Protein AF-A0A0A1U9M6-F1 (afdb_monomer)

Secondary structure (DSSP, 8-state):
-HHHHHHHHHHHSS----S--TTTHHHHHHHHHHHHHH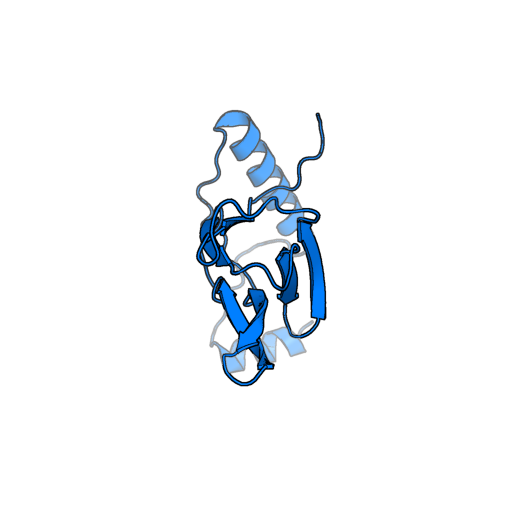HHS--S---B-SS-EEEEEE-TTS-EEEEEEE-TT-BSSEEEEEEEPPBTTBEEEEEEETTEEEEEEEE-----SSTT--EEEEEEE-SS-----

Organism: NCBI:txid370355

Solvent-accessible surface area (backbone atoms only — not comparable to full-atom values): 8349 Å² total; per-residue (Å²): 109,73,68,61,52,54,54,47,34,69,76,73,37,91,72,78,77,66,101,60,58,83,89,47,50,66,59,56,49,51,53,50,49,53,51,37,33,73,76,68,76,48,65,99,66,86,43,53,38,90,54,41,34,29,34,50,48,65,49,99,83,73,44,83,41,79,42,80,77,39,61,57,60,42,59,51,67,38,77,50,72,47,82,43,70,56,60,90,42,29,38,71,47,39,34,28,43,89,91,38,78,75,47,74,48,76,48,69,80,52,80,71,89,55,99,80,66,76,41,76,48,76,52,75,49,63,92,64,82,92,76,89,132

InterPro domains:
  IPR029047 Heat shock protein 70kD, peptide-binding domain superfamily [SSF100920] (61-125)

Mean predicted aligned error: 10.08 Å

pLDDT: mean 78.36, std 12.73, range [31.47, 92.31]

Foldseek 3Di:
DVVVVVVCCVVPNDDPPDPDDPVCNVVVVVVVQVVCCVPPVDDPDFDWAQWWKWKWDADPVRDIDIHTPGHGGHTPFDKDKDKFDDDPFKTWIFMDTPNHTPDIDMDGRHPDPDPDDIDIDMDTDHPDDDDDD

Structure (mmCIF, N/CA/C/O backbone):
data_AF-A0A0A1U9M6-F1
#
_entry.id   AF-A0A0A1U9M6-F1
#
loop_
_atom_site.group_PDB
_atom_site.id
_atom_site.type_symbol
_atom_site.label_atom_id
_atom_site.label_alt_id
_atom_site.label_comp_id
_atom_site.label_asym_id
_atom_site.label_entity_id
_atom_site.label_seq_id
_atom_site.pdbx_PDB_ins_code
_atom_site.Cartn_x
_atom_site.Cartn_y
_atom_site.Cartn_z
_atom_site.occupancy
_atom_site.B_iso_or_equiv
_atom_site.auth_seq_id
_atom_site.auth_comp_id
_atom_site.auth_asym_id
_atom_site.auth_atom_id
_atom_site.pdbx_PDB_model_num
ATOM 1 N N . MET A 1 1 ? -13.168 -6.462 25.165 1.00 67.75 1 MET A N 1
ATOM 2 C CA . MET A 1 1 ? -12.423 -7.488 25.933 1.00 67.75 1 MET A CA 1
ATOM 3 C C . MET A 1 1 ? -11.648 -6.795 27.049 1.00 67.75 1 MET A C 1
ATOM 5 O O . MET A 1 1 ? -10.780 -6.000 26.709 1.00 67.75 1 MET A O 1
ATOM 9 N N . PRO A 1 2 ? -11.924 -7.073 28.337 1.00 76.69 2 PRO A N 1
ATOM 10 C CA . PRO A 1 2 ? -11.307 -6.354 29.461 1.00 76.69 2 PRO A CA 1
ATOM 11 C C . PRO A 1 2 ? -9.773 -6.392 29.457 1.00 76.69 2 PRO A C 1
ATOM 13 O O . PRO A 1 2 ? -9.128 -5.376 29.662 1.00 76.69 2 PRO A O 1
ATOM 16 N N . TYR A 1 3 ? -9.183 -7.541 29.114 1.00 86.31 3 TYR A N 1
ATOM 17 C CA . TYR A 1 3 ? -7.726 -7.697 29.079 1.00 86.31 3 TYR A CA 1
ATOM 18 C C . TYR A 1 3 ? -7.040 -6.839 28.003 1.00 86.31 3 TYR A C 1
ATOM 20 O O . TYR A 1 3 ? -5.971 -6.288 28.239 1.00 86.31 3 TYR A O 1
ATOM 28 N N . VAL A 1 4 ? -7.674 -6.675 26.835 1.00 84.06 4 VAL A N 1
ATOM 29 C CA . VAL A 1 4 ? -7.162 -5.803 25.763 1.00 84.06 4 VAL A CA 1
ATOM 30 C C . VAL A 1 4 ? -7.148 -4.349 26.227 1.00 84.06 4 VAL A C 1
ATOM 32 O O . VAL A 1 4 ? -6.172 -3.646 26.000 1.00 84.06 4 VAL A O 1
ATOM 35 N N . GLN A 1 5 ? -8.198 -3.920 26.928 1.00 79.31 5 GLN A N 1
ATOM 36 C CA . GLN A 1 5 ? -8.273 -2.573 27.481 1.00 79.31 5 GLN A CA 1
ATOM 37 C C . GLN A 1 5 ? -7.174 -2.333 28.524 1.00 79.31 5 GLN A C 1
ATOM 39 O O . GLN A 1 5 ? -6.468 -1.337 28.430 1.00 79.31 5 GLN A O 1
ATOM 44 N N . THR A 1 6 ? -6.937 -3.287 29.431 1.00 84.38 6 THR A N 1
ATOM 45 C CA . THR A 1 6 ? -5.837 -3.202 30.405 1.00 84.38 6 THR A CA 1
ATOM 46 C C . THR A 1 6 ? -4.462 -3.103 29.737 1.00 84.38 6 THR A C 1
ATOM 48 O O . THR A 1 6 ? -3.606 -2.348 30.194 1.00 84.38 6 THR A O 1
ATOM 51 N N . LEU A 1 7 ? -4.224 -3.856 28.656 1.00 88.88 7 LEU A N 1
ATOM 52 C CA . LEU A 1 7 ? -2.964 -3.782 27.909 1.00 88.88 7 LEU A CA 1
ATOM 53 C C . LEU A 1 7 ? -2.775 -2.416 27.244 1.00 88.88 7 LEU A C 1
ATOM 55 O O . LEU A 1 7 ? -1.689 -1.848 27.316 1.00 88.88 7 LEU A O 1
ATOM 59 N N . LEU A 1 8 ? -3.831 -1.882 26.632 1.00 86.62 8 LEU A N 1
ATOM 60 C CA . LEU A 1 8 ? -3.804 -0.569 25.996 1.00 86.62 8 LEU A CA 1
ATOM 61 C C . LEU A 1 8 ? -3.586 0.552 27.026 1.00 86.62 8 LEU A C 1
ATOM 63 O O . LEU A 1 8 ? -2.769 1.439 26.792 1.00 86.62 8 LEU A O 1
ATOM 67 N N . GLU A 1 9 ? -4.254 0.479 28.180 1.00 87.75 9 GLU A N 1
ATOM 68 C CA . GLU A 1 9 ? -4.091 1.446 29.274 1.00 87.75 9 GLU A CA 1
ATOM 69 C C . GLU A 1 9 ? -2.673 1.430 29.861 1.00 87.75 9 GLU A C 1
ATOM 71 O O . GLU A 1 9 ? -2.120 2.469 30.222 1.00 87.75 9 GLU A O 1
ATOM 76 N N . LYS A 1 10 ? -2.055 0.247 29.930 1.00 88.94 10 LYS A N 1
ATOM 77 C CA . LYS A 1 10 ? -0.671 0.097 30.383 1.00 88.94 10 LYS A CA 1
ATOM 78 C C . LYS A 1 10 ? 0.330 0.729 29.411 1.00 88.94 10 LYS A C 1
ATOM 80 O O . LYS A 1 10 ? 1.294 1.335 29.868 1.00 88.94 10 LYS A O 1
ATOM 85 N N . GLU A 1 11 ? 0.126 0.557 28.107 1.00 90.69 11 GLU A N 1
ATOM 86 C CA . GLU A 1 11 ? 1.070 1.012 27.077 1.00 90.69 11 GLU A CA 1
ATOM 87 C C . GLU A 1 11 ? 0.946 2.516 26.793 1.00 90.69 11 GLU A C 1
ATOM 89 O O . GLU A 1 11 ? 1.950 3.207 26.637 1.00 90.69 11 GLU A O 1
ATOM 94 N N . TYR A 1 12 ? -0.282 3.041 26.754 1.00 87.75 12 TYR A N 1
ATOM 95 C CA . TYR A 1 12 ? -0.557 4.411 26.304 1.00 87.75 12 TYR A CA 1
ATOM 96 C C . TYR A 1 12 ? -1.153 5.320 27.391 1.00 87.75 12 TYR A C 1
ATOM 98 O O . TYR A 1 12 ? -1.461 6.482 27.120 1.00 87.75 12 TYR A O 1
ATOM 106 N N . GLY A 1 13 ? -1.303 4.829 28.623 1.00 84.19 13 GLY A N 1
ATOM 107 C CA . GLY A 1 13 ? -1.901 5.568 29.734 1.00 84.19 13 GLY A CA 1
ATOM 108 C C . GLY A 1 13 ? -3.429 5.537 29.715 1.00 84.19 13 GLY A C 1
ATOM 109 O O . GLY A 1 13 ? -4.046 4.661 29.121 1.00 84.19 13 GLY A O 1
ATOM 110 N N . ASN A 1 14 ? -4.072 6.490 30.391 1.00 77.50 14 ASN A N 1
ATOM 111 C CA . ASN A 1 14 ? -5.527 6.492 30.535 1.00 77.50 14 ASN A CA 1
ATOM 112 C C . ASN A 1 14 ? -6.211 6.824 29.192 1.00 77.50 14 ASN A C 1
ATOM 114 O O . ASN A 1 14 ? -6.388 7.993 28.841 1.00 77.50 14 ASN A O 1
ATOM 118 N N . ILE A 1 15 ? -6.557 5.794 28.415 1.00 70.69 15 ILE A N 1
ATOM 119 C CA . ILE A 1 15 ? -7.244 5.948 27.133 1.00 70.69 15 ILE A CA 1
ATOM 120 C C . ILE A 1 15 ? -8.726 6.161 27.419 1.00 70.69 15 ILE A C 1
ATOM 122 O O . ILE A 1 15 ? -9.467 5.225 27.710 1.00 70.69 15 ILE A O 1
ATOM 126 N N . VAL A 1 16 ? -9.183 7.401 27.269 1.00 61.50 16 VAL A N 1
ATOM 127 C CA . VAL A 1 16 ? -10.615 7.683 27.180 1.00 61.50 16 VAL A CA 1
ATOM 128 C C . VAL A 1 16 ? -11.068 7.248 25.790 1.00 61.50 16 VAL A C 1
ATOM 130 O O . VAL A 1 16 ? -10.980 8.009 24.822 1.00 61.50 16 VAL A O 1
ATOM 133 N N . LEU A 1 17 ? -11.539 6.007 25.670 1.00 62.56 17 LEU A N 1
ATOM 134 C CA . LEU A 1 17 ? -12.404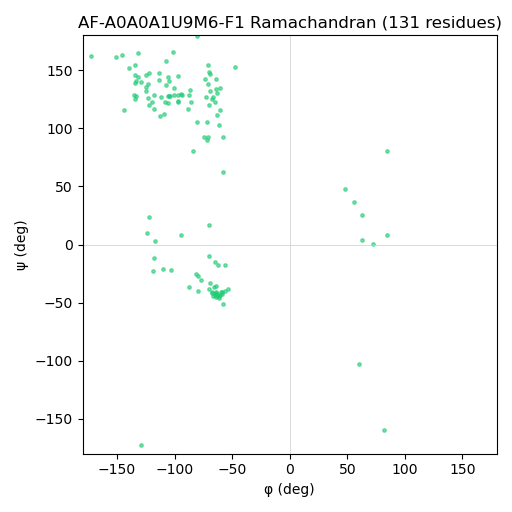 5.644 24.555 1.00 62.56 17 LEU A CA 1
ATOM 135 C C . LEU A 1 17 ? -13.642 6.535 24.699 1.00 62.56 17 LEU A C 1
ATOM 137 O O . LEU A 1 17 ? -14.456 6.327 25.593 1.00 62.56 17 LEU A O 1
ATOM 141 N N . LYS A 1 18 ? -13.725 7.596 23.885 1.00 60.28 18 LYS A N 1
ATOM 142 C CA . LYS A 1 18 ? -14.943 8.414 23.751 1.00 60.28 18 LYS A CA 1
ATOM 143 C C . LYS A 1 18 ? -16.147 7.483 23.564 1.00 60.28 18 LYS A C 1
ATOM 145 O O . LYS A 1 18 ? -15.954 6.404 23.011 1.00 60.28 18 LYS A O 1
ATOM 150 N N . ASP A 1 19 ? -17.340 7.929 23.969 1.00 70.62 19 ASP A N 1
ATOM 151 C CA . ASP A 1 19 ? -18.638 7.228 23.882 1.00 70.62 19 ASP A CA 1
ATOM 152 C C . ASP A 1 19 ? -19.034 6.832 22.442 1.00 70.62 19 ASP A C 1
ATOM 154 O O . ASP A 1 19 ? -20.019 7.303 21.876 1.00 70.62 19 ASP A O 1
ATOM 158 N N . TYR A 1 20 ? -18.239 5.981 21.811 1.00 77.19 20 TYR A N 1
ATOM 159 C CA . TYR A 1 20 ? -18.479 5.416 20.503 1.00 77.19 20 TYR A CA 1
ATOM 160 C C . TYR A 1 20 ? -18.934 3.983 20.691 1.00 77.19 20 TYR A C 1
ATOM 162 O O . TYR A 1 20 ? -18.262 3.176 21.335 1.00 77.19 20 TYR A O 1
ATOM 170 N N . ASP A 1 21 ? -20.057 3.647 20.069 1.00 85.31 21 ASP A N 1
ATOM 171 C CA . ASP A 1 21 ? -20.428 2.256 19.909 1.00 85.31 21 ASP A CA 1
ATOM 172 C C . ASP A 1 21 ? -19.498 1.620 18.865 1.00 85.31 21 ASP A C 1
ATOM 174 O O . ASP A 1 21 ? -19.602 1.846 17.655 1.00 85.31 21 ASP A O 1
ATOM 178 N N . CYS A 1 22 ? -18.561 0.815 19.367 1.00 83.75 22 CYS A N 1
ATOM 179 C CA . CYS A 1 22 ? -17.568 0.098 18.575 1.00 83.75 22 CYS A CA 1
ATOM 180 C C . CYS A 1 22 ? -18.182 -0.814 17.499 1.00 83.75 22 CYS A C 1
ATOM 182 O O . CYS A 1 22 ? -17.471 -1.196 16.572 1.00 83.75 22 CYS A O 1
ATOM 184 N N . ASN A 1 23 ? -19.468 -1.165 17.598 1.00 87.69 23 ASN A N 1
ATOM 185 C CA . ASN A 1 23 ? -20.146 -2.005 16.611 1.00 87.69 23 ASN A CA 1
ATOM 186 C C . ASN A 1 23 ? -20.580 -1.225 15.365 1.00 87.69 23 ASN A C 1
ATOM 188 O O . ASN A 1 23 ? -20.699 -1.814 14.292 1.00 87.69 23 ASN A O 1
ATOM 192 N N . VAL A 1 24 ? -20.823 0.083 15.492 1.00 91.69 24 VAL A N 1
ATOM 193 C CA . VAL A 1 24 ? -21.419 0.900 14.418 1.00 91.69 24 VAL A CA 1
ATOM 194 C C . VAL A 1 24 ? -20.519 2.033 13.948 1.00 91.69 24 VAL A C 1
ATOM 196 O O . VAL A 1 24 ? -20.642 2.456 12.801 1.00 91.69 24 VAL A O 1
ATOM 199 N N . VAL A 1 25 ? -19.568 2.482 14.775 1.00 89.50 25 VAL A N 1
ATOM 200 C CA . VAL A 1 25 ? -18.755 3.678 14.503 1.00 89.50 25 VAL A CA 1
ATOM 201 C C . VAL A 1 25 ? -18.054 3.639 13.140 1.00 89.50 25 VAL A C 1
ATOM 203 O O . VAL A 1 25 ? -18.014 4.648 12.441 1.00 89.50 25 VAL A O 1
ATOM 206 N N . VAL A 1 26 ? -17.554 2.477 12.707 1.00 90.19 26 VAL A N 1
ATOM 207 C CA . VAL A 1 26 ? -16.906 2.329 11.391 1.00 90.19 26 VAL A CA 1
ATOM 208 C C . VAL A 1 26 ? -17.915 2.515 10.255 1.00 90.19 26 VAL A C 1
ATOM 210 O O . VAL A 1 26 ? -17.637 3.238 9.301 1.00 90.19 26 VAL A O 1
ATOM 213 N N . ALA A 1 27 ? -19.101 1.910 10.364 1.00 91.62 27 ALA A N 1
ATOM 214 C CA . ALA A 1 27 ? -20.143 2.015 9.347 1.00 91.62 27 ALA A CA 1
ATOM 215 C C . ALA A 1 27 ? -20.709 3.443 9.253 1.00 91.62 27 ALA A C 1
ATOM 217 O O . ALA A 1 27 ? -20.891 3.964 8.153 1.00 91.62 27 ALA A O 1
ATOM 218 N N . GLU A 1 28 ? -20.926 4.107 10.392 1.00 92.31 28 GLU A N 1
ATOM 219 C CA . GLU A 1 28 ? -21.380 5.501 10.437 1.00 92.31 28 GLU A CA 1
ATOM 220 C C . GLU A 1 28 ? -20.378 6.452 9.773 1.00 92.31 28 GLU A C 1
ATOM 222 O O . GLU A 1 28 ? -20.763 7.326 8.991 1.00 92.31 28 GLU A O 1
ATOM 227 N N . LYS A 1 29 ? -19.080 6.274 10.053 1.00 89.38 29 LYS A N 1
ATOM 228 C CA . LYS A 1 29 ? -18.023 7.095 9.450 1.00 89.38 29 LYS A CA 1
ATOM 229 C C . LYS A 1 29 ? -17.839 6.801 7.966 1.00 89.38 29 LYS A C 1
ATOM 231 O O . LYS A 1 29 ? -17.707 7.751 7.202 1.00 89.38 29 LYS A O 1
ATOM 236 N N . ALA A 1 30 ? -17.942 5.543 7.539 1.00 89.75 30 ALA A N 1
ATOM 237 C CA . ALA A 1 30 ? -17.932 5.192 6.120 1.00 89.75 30 ALA A CA 1
ATOM 238 C C . ALA A 1 30 ? -19.103 5.847 5.359 1.00 89.75 30 ALA A C 1
ATOM 240 O O . ALA A 1 30 ? -18.905 6.425 4.292 1.00 89.75 30 ALA A O 1
ATOM 241 N N . ALA A 1 31 ? -20.314 5.846 5.928 1.00 90.38 31 ALA A N 1
ATOM 242 C CA . ALA A 1 31 ? -21.467 6.516 5.323 1.00 90.38 31 ALA A CA 1
ATOM 243 C C . ALA A 1 31 ? -21.274 8.042 5.232 1.00 90.38 31 ALA A C 1
ATOM 245 O O . ALA A 1 31 ? -21.607 8.656 4.213 1.00 90.38 31 ALA A O 1
ATOM 246 N N . LEU A 1 32 ? -20.705 8.658 6.273 1.00 89.19 32 LEU A N 1
ATOM 247 C CA . LEU A 1 32 ? -20.359 10.080 6.271 1.00 89.19 32 LEU A CA 1
ATOM 248 C C . LEU A 1 32 ? -19.302 10.409 5.208 1.00 89.19 32 LEU A C 1
ATOM 250 O O . LEU A 1 32 ? -19.454 11.399 4.491 1.00 89.19 32 LEU A O 1
ATOM 254 N N . TYR A 1 33 ? -18.276 9.569 5.077 1.00 87.25 33 TYR A N 1
ATOM 255 C CA . TYR A 1 33 ? -17.241 9.692 4.055 1.00 87.25 33 TYR A CA 1
ATOM 256 C C . TYR A 1 33 ? -17.857 9.673 2.651 1.00 87.25 33 TYR A C 1
ATOM 258 O O . TYR A 1 33 ? -17.654 10.606 1.874 1.00 87.25 33 TYR A O 1
ATOM 266 N N . CYS A 1 34 ? -18.697 8.675 2.347 1.00 87.31 34 CYS A N 1
ATOM 267 C CA . CYS A 1 34 ? -19.390 8.578 1.060 1.00 87.31 34 CYS A CA 1
ATOM 268 C C . CYS A 1 34 ? -20.265 9.806 0.775 1.00 87.31 34 CYS A C 1
ATOM 270 O O . CYS A 1 34 ? -20.256 10.326 -0.340 1.00 87.31 34 CYS A O 1
ATOM 272 N N . ARG A 1 35 ? -21.005 10.296 1.779 1.00 88.62 35 ARG A N 1
ATOM 273 C CA . ARG A 1 35 ? -21.827 11.505 1.647 1.00 88.62 35 ARG A CA 1
ATOM 274 C C . ARG A 1 35 ? -20.976 12.733 1.319 1.00 88.62 35 ARG A C 1
ATOM 276 O O . ARG A 1 35 ? -21.352 13.499 0.436 1.00 88.62 35 ARG A O 1
ATOM 283 N N . ASN A 1 36 ? -19.863 12.932 2.022 1.00 86.69 36 ASN A N 1
ATOM 284 C CA . ASN A 1 36 ? -18.977 14.072 1.791 1.00 86.69 36 ASN A CA 1
ATOM 285 C C . ASN A 1 36 ? -18.360 14.012 0.393 1.00 86.69 36 ASN A C 1
ATOM 287 O O . ASN A 1 36 ? -18.421 14.997 -0.337 1.00 86.69 36 ASN A O 1
ATOM 291 N N . MET A 1 37 ? -17.886 12.835 -0.020 1.00 84.00 37 MET A N 1
ATOM 292 C CA . MET A 1 37 ? -17.371 12.620 -1.369 1.00 84.00 37 MET A CA 1
ATOM 293 C C . MET A 1 37 ? -18.433 12.913 -2.443 1.00 84.00 37 MET A C 1
ATOM 295 O O . MET A 1 37 ? -18.133 13.552 -3.446 1.00 84.00 37 MET A O 1
ATOM 299 N N . ALA A 1 38 ? -19.690 12.508 -2.229 1.00 84.31 38 ALA A N 1
ATOM 300 C CA . ALA A 1 38 ? -20.781 12.756 -3.174 1.00 84.31 38 ALA A CA 1
ATOM 301 C C . ALA A 1 38 ? -21.194 14.236 -3.270 1.00 84.31 38 ALA A C 1
ATOM 303 O O . ALA A 1 38 ? -21.610 14.685 -4.336 1.00 84.31 38 ALA A O 1
ATOM 304 N N . LEU A 1 39 ? -21.110 14.988 -2.169 1.00 86.00 39 LEU A N 1
ATOM 305 C CA . LEU A 1 39 ? -21.519 16.396 -2.119 1.00 86.00 39 LEU A CA 1
ATOM 306 C C . LEU A 1 39 ? -20.403 17.363 -2.525 1.00 86.00 39 LEU A C 1
ATOM 308 O O . LEU A 1 39 ? -20.690 18.391 -3.134 1.00 86.00 39 LEU A O 1
ATOM 312 N N . TYR A 1 40 ? -19.157 17.053 -2.170 1.00 83.38 40 TYR A N 1
ATOM 313 C CA . TYR A 1 40 ? -18.024 17.974 -2.285 1.00 83.38 40 TYR A CA 1
ATOM 314 C C . TYR A 1 40 ? -16.932 17.480 -3.238 1.00 83.38 40 TYR A C 1
ATOM 316 O O . TYR A 1 40 ? -16.052 18.253 -3.597 1.00 83.38 40 TYR A O 1
ATOM 324 N N . GLY A 1 41 ? -16.977 16.216 -3.674 1.00 74.88 41 GLY A N 1
ATOM 325 C CA . GLY A 1 41 ? -15.941 15.618 -4.524 1.00 74.88 41 GLY A CA 1
ATOM 326 C C . GLY A 1 41 ? -14.624 15.327 -3.800 1.00 74.88 41 GLY A C 1
ATOM 327 O O . GLY A 1 41 ? -13.691 14.825 -4.421 1.00 74.88 41 GLY A O 1
ATOM 328 N N . GLU A 1 42 ? -14.554 15.620 -2.501 1.00 70.44 42 GLU A N 1
ATOM 329 C CA . GLU A 1 42 ? -13.392 15.404 -1.650 1.00 70.44 42 GLU A CA 1
ATOM 330 C C . GLU A 1 42 ? -13.809 15.144 -0.197 1.00 70.44 42 GLU A C 1
ATOM 332 O O . GLU A 1 42 ? -14.915 15.475 0.245 1.00 70.44 42 GLU A O 1
ATOM 337 N N . THR A 1 43 ? -12.890 14.558 0.563 1.00 68.31 43 THR A N 1
ATOM 338 C CA . THR A 1 43 ? -12.992 14.394 2.012 1.00 68.31 43 THR A CA 1
ATOM 339 C C . THR A 1 43 ? -11.773 15.039 2.658 1.00 68.31 43 THR A C 1
ATOM 341 O O . THR A 1 43 ? -10.657 14.815 2.203 1.00 68.31 43 THR A O 1
ATOM 344 N N . ASN A 1 44 ? -11.947 15.769 3.764 1.00 63.84 44 ASN A N 1
ATOM 345 C CA . ASN A 1 44 ? -10.838 16.368 4.531 1.00 63.84 44 ASN A CA 1
ATOM 346 C C . ASN A 1 44 ? -9.969 15.333 5.287 1.00 63.84 44 ASN A C 1
ATOM 348 O O . ASN A 1 44 ? -9.250 15.683 6.226 1.00 63.84 44 ASN A O 1
ATOM 352 N N . GLU A 1 45 ? -10.060 14.054 4.930 1.00 70.19 45 GLU A N 1
ATOM 353 C CA . GLU A 1 45 ? -9.293 12.978 5.547 1.00 70.19 45 GLU A CA 1
ATOM 354 C C . GLU A 1 45 ? -7.927 12.855 4.862 1.00 70.19 45 GLU A C 1
ATOM 356 O O . GLU A 1 45 ? -7.830 12.674 3.652 1.00 70.19 45 GLU A O 1
ATOM 361 N N . ASN A 1 46 ? -6.852 12.980 5.646 1.00 74.25 46 ASN A N 1
ATOM 362 C CA . ASN A 1 46 ? -5.487 12.749 5.173 1.00 74.25 46 ASN A CA 1
ATOM 363 C C . ASN A 1 46 ? -5.188 11.248 5.237 1.00 74.25 46 ASN A C 1
ATOM 365 O O . ASN A 1 46 ? -4.563 10.775 6.188 1.00 74.25 46 ASN A O 1
ATOM 369 N N . GLU A 1 47 ? -5.660 10.505 4.242 1.00 83.06 47 GLU A N 1
ATOM 370 C CA . GLU A 1 47 ? -5.312 9.094 4.094 1.00 83.06 47 GLU A CA 1
ATOM 371 C C . GLU A 1 47 ? -3.839 8.931 3.708 1.00 83.06 47 GLU A C 1
ATOM 373 O O . GLU A 1 47 ? -3.262 9.760 2.998 1.00 83.06 47 GLU A O 1
ATOM 378 N N . ILE A 1 48 ? -3.223 7.852 4.189 1.00 89.31 48 ILE A N 1
ATOM 379 C CA . ILE A 1 48 ? -1.818 7.529 3.941 1.00 89.31 48 ILE A CA 1
ATOM 380 C C . ILE A 1 48 ? -1.659 6.056 3.558 1.00 89.31 48 ILE A C 1
ATOM 382 O O . ILE A 1 48 ? -2.458 5.210 3.960 1.00 89.31 48 ILE A O 1
ATOM 386 N N . THR A 1 49 ? -0.600 5.725 2.824 1.00 87.25 49 THR A N 1
ATOM 387 C CA . THR A 1 49 ? -0.233 4.336 2.526 1.00 87.25 49 THR A CA 1
ATOM 388 C C . THR A 1 49 ? 0.141 3.579 3.805 1.00 87.25 49 THR A C 1
ATOM 390 O O . THR A 1 49 ? 0.913 4.060 4.639 1.00 87.25 49 THR A O 1
ATOM 393 N N . CYS A 1 50 ? -0.384 2.362 3.972 1.00 86.81 50 CYS A N 1
ATOM 394 C CA . CYS A 1 50 ? -0.071 1.526 5.136 1.00 86.81 50 CYS A CA 1
ATOM 395 C C . CYS A 1 50 ? 1.308 0.857 5.044 1.00 86.81 50 CYS A C 1
ATOM 397 O O . CYS A 1 50 ? 1.943 0.625 6.077 1.00 86.81 50 CYS A O 1
AT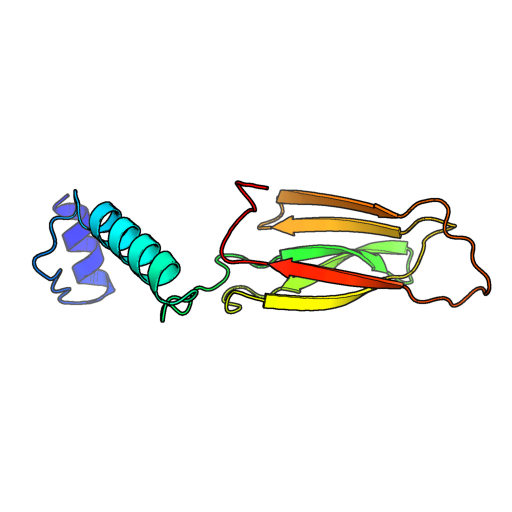OM 399 N N . ASN A 1 51 ? 1.768 0.561 3.827 1.00 89.50 51 ASN A N 1
ATOM 400 C CA . ASN A 1 51 ? 3.044 -0.088 3.548 1.00 89.50 51 ASN A CA 1
ATOM 401 C C . ASN A 1 51 ? 3.802 0.661 2.447 1.00 89.50 51 ASN A C 1
ATOM 403 O O . ASN A 1 51 ? 3.234 1.478 1.723 1.00 89.50 51 ASN A O 1
ATOM 407 N N . GLU A 1 52 ? 5.089 0.355 2.339 1.00 90.88 52 GLU A N 1
ATOM 408 C CA . GLU A 1 52 ? 5.923 0.769 1.216 1.00 90.88 52 GLU A CA 1
ATOM 409 C C . GLU A 1 52 ? 5.586 -0.056 -0.033 1.00 90.88 52 GLU A C 1
ATOM 411 O O . GLU A 1 52 ? 5.316 -1.260 0.064 1.00 90.88 52 GLU A O 1
ATOM 416 N N . ILE A 1 53 ? 5.614 0.596 -1.197 1.00 90.44 53 ILE A N 1
ATOM 417 C CA . ILE A 1 53 ? 5.558 -0.075 -2.495 1.00 90.44 53 ILE A CA 1
ATOM 418 C C . ILE A 1 53 ? 6.946 -0.039 -3.118 1.00 90.44 53 ILE A C 1
ATOM 420 O O . ILE A 1 53 ? 7.552 1.022 -3.276 1.00 90.44 53 ILE A O 1
ATOM 424 N N . GLU A 1 54 ? 7.418 -1.212 -3.513 1.00 91.88 54 GLU A N 1
ATOM 425 C CA . GLU A 1 54 ? 8.723 -1.424 -4.117 1.00 91.88 54 GLU A CA 1
ATOM 426 C C . GLU A 1 54 ? 8.560 -1.873 -5.571 1.00 91.88 54 GLU A C 1
ATOM 428 O O . GLU A 1 54 ? 7.625 -2.595 -5.925 1.00 91.88 54 GLU A O 1
ATOM 433 N N . MET A 1 55 ? 9.510 -1.492 -6.413 1.00 89.19 55 MET A N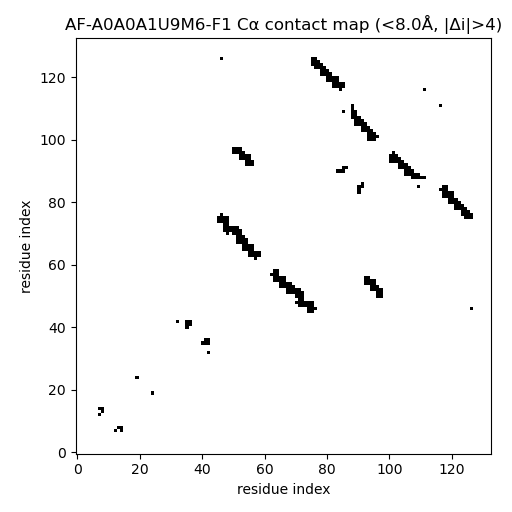 1
ATOM 434 C CA . MET A 1 55 ? 9.656 -1.989 -7.773 1.00 89.19 55 MET A CA 1
ATOM 435 C C . MET A 1 55 ? 10.860 -2.922 -7.846 1.00 89.19 55 MET A C 1
ATOM 437 O O . MET A 1 55 ? 11.928 -2.605 -7.321 1.00 89.19 55 MET A O 1
ATOM 441 N N . SER A 1 56 ? 10.724 -4.046 -8.548 1.00 86.94 56 SER A N 1
ATOM 442 C CA . SER A 1 56 ? 11.890 -4.856 -8.884 1.00 86.94 56 SER A CA 1
ATOM 443 C C . SER A 1 56 ? 12.531 -4.384 -10.181 1.00 86.94 56 SER A C 1
ATOM 445 O O . SER A 1 56 ? 11.853 -4.304 -11.206 1.00 86.94 56 SER A O 1
ATOM 447 N N . GLY A 1 57 ? 13.835 -4.149 -10.138 1.00 76.94 57 GLY A N 1
ATOM 448 C CA . GLY A 1 57 ? 14.660 -3.819 -11.290 1.00 76.94 57 GLY A CA 1
ATOM 449 C C . GLY A 1 57 ? 15.902 -4.698 -11.367 1.00 76.94 57 GLY A C 1
ATOM 450 O O . GLY A 1 57 ? 16.067 -5.662 -10.613 1.00 76.94 57 GLY A O 1
ATOM 451 N N . VAL A 1 58 ? 16.781 -4.345 -12.297 1.00 74.19 58 VAL A N 1
ATOM 452 C CA . VAL A 1 58 ? 18.089 -4.968 -12.484 1.00 74.19 58 VAL A CA 1
ATOM 453 C C . VAL A 1 58 ? 19.145 -3.866 -12.434 1.00 74.19 58 VAL A C 1
ATOM 455 O O . VAL A 1 58 ? 18.957 -2.826 -13.064 1.00 74.19 58 VAL A O 1
ATOM 458 N N . ASP A 1 59 ? 20.210 -4.063 -11.658 1.00 74.06 59 ASP A N 1
ATOM 459 C CA . ASP A 1 59 ? 21.320 -3.108 -11.558 1.00 74.06 59 ASP A CA 1
ATOM 460 C C . ASP A 1 59 ? 22.317 -3.222 -12.730 1.00 74.06 59 ASP A C 1
ATOM 462 O O . ASP A 1 59 ? 22.181 -4.057 -13.629 1.00 74.06 59 ASP A O 1
ATOM 466 N N . ASP A 1 60 ? 23.347 -2.377 -12.720 1.00 73.69 60 ASP A N 1
ATOM 467 C CA . ASP A 1 60 ? 24.447 -2.368 -13.693 1.00 73.69 60 ASP A CA 1
ATOM 468 C C . ASP A 1 60 ? 25.281 -3.664 -13.694 1.00 73.69 60 ASP A C 1
ATOM 470 O O . ASP A 1 60 ? 25.964 -3.968 -14.674 1.00 73.69 60 ASP A O 1
ATOM 474 N N . THR A 1 61 ? 25.181 -4.473 -12.635 1.00 78.81 61 THR A N 1
ATOM 475 C CA . THR A 1 61 ? 25.801 -5.802 -12.515 1.00 78.81 61 THR A CA 1
ATOM 476 C C . THR A 1 61 ? 24.875 -6.949 -12.926 1.00 78.81 61 THR A C 1
ATOM 478 O O . THR A 1 61 ? 25.218 -8.125 -12.767 1.00 78.81 61 THR A O 1
ATOM 481 N N . ASN A 1 62 ? 23.712 -6.623 -13.492 1.00 72.19 62 ASN A N 1
ATOM 482 C CA . ASN A 1 62 ? 22.673 -7.556 -13.906 1.00 72.19 62 ASN A CA 1
ATO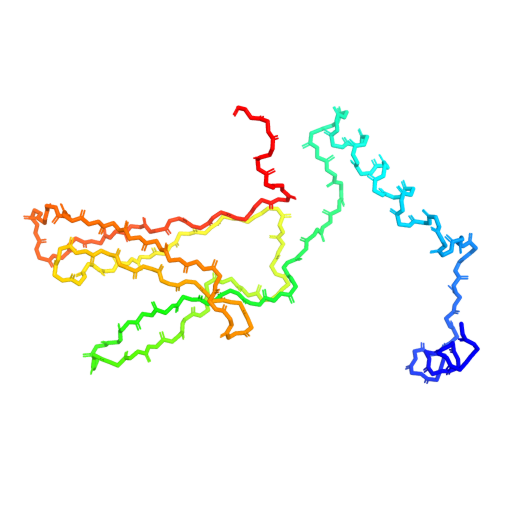M 483 C C . ASN A 1 62 ? 22.049 -8.363 -12.745 1.00 72.19 62 ASN A C 1
ATOM 485 O O . ASN A 1 62 ? 21.533 -9.467 -12.950 1.00 72.19 62 ASN A O 1
ATOM 489 N N . LYS A 1 63 ? 22.090 -7.835 -11.515 1.00 80.00 63 LYS A N 1
ATOM 490 C CA . LYS A 1 63 ? 21.461 -8.444 -10.335 1.00 80.00 63 LYS A CA 1
ATOM 491 C C . LYS A 1 63 ? 20.100 -7.823 -10.061 1.00 80.00 63 LYS A C 1
ATOM 493 O O . LYS A 1 63 ? 19.892 -6.629 -10.252 1.00 80.00 63 LYS A O 1
ATOM 498 N N . LYS A 1 64 ? 19.163 -8.647 -9.579 1.00 80.00 64 LYS A N 1
ATOM 499 C CA . LYS A 1 64 ? 17.829 -8.183 -9.183 1.00 80.00 64 LYS A CA 1
ATOM 500 C C . LYS A 1 64 ? 17.944 -7.291 -7.947 1.00 80.00 64 LYS A C 1
ATOM 502 O O . LYS A 1 64 ? 18.458 -7.733 -6.920 1.00 80.00 64 LYS A O 1
ATOM 507 N N . VAL A 1 65 ? 17.414 -6.078 -8.044 1.00 85.44 65 VAL A N 1
ATOM 508 C CA . VAL A 1 65 ? 17.344 -5.102 -6.952 1.00 85.44 65 VAL A CA 1
ATOM 509 C C . VAL A 1 65 ? 15.897 -4.694 -6.705 1.00 85.44 65 VAL A C 1
ATOM 511 O O . VAL A 1 65 ? 15.083 -4.678 -7.628 1.00 85.44 65 VAL A O 1
ATOM 514 N N . MET A 1 66 ? 15.577 -4.391 -5.451 1.00 87.81 66 MET A N 1
ATOM 515 C CA . MET A 1 66 ? 14.292 -3.822 -5.049 1.00 87.81 66 MET A CA 1
ATOM 516 C C . MET A 1 66 ? 14.506 -2.344 -4.755 1.00 87.81 66 MET A C 1
ATOM 518 O O . MET A 1 66 ? 15.416 -1.995 -4.005 1.00 87.81 66 MET A O 1
ATOM 522 N N . VAL A 1 67 ? 13.699 -1.489 -5.373 1.00 87.06 67 VAL A N 1
ATOM 523 C CA . VAL A 1 67 ? 13.784 -0.037 -5.221 1.00 87.06 67 VAL A CA 1
ATOM 524 C C . VAL A 1 67 ? 12.457 0.464 -4.654 1.00 87.06 67 VAL A C 1
ATOM 526 O O . VAL A 1 67 ? 11.421 0.209 -5.274 1.00 87.06 67 VAL A O 1
ATOM 529 N N . PRO A 1 68 ? 12.448 1.161 -3.507 1.00 88.38 68 PRO A N 1
ATOM 530 C CA . PRO A 1 68 ? 11.228 1.754 -2.979 1.00 88.38 68 PRO A CA 1
ATOM 531 C C . PRO A 1 68 ? 10.766 2.877 -3.912 1.00 88.38 68 PRO A C 1
ATOM 533 O O . PRO A 1 68 ? 11.540 3.768 -4.262 1.00 88.38 68 PRO A O 1
ATOM 536 N N . ILE A 1 69 ? 9.508 2.818 -4.346 1.00 88.62 69 ILE A N 1
ATOM 537 C CA . ILE A 1 69 ? 8.901 3.831 -5.226 1.00 88.62 69 ILE A CA 1
ATOM 538 C C . ILE A 1 69 ? 7.847 4.675 -4.504 1.00 88.62 69 ILE A C 1
ATOM 540 O O . ILE A 1 69 ? 7.531 5.778 -4.955 1.00 88.62 69 ILE A O 1
ATOM 544 N N . ILE A 1 70 ? 7.299 4.166 -3.394 1.00 89.31 70 ILE A N 1
ATOM 545 C CA . ILE A 1 70 ? 6.336 4.867 -2.540 1.00 89.31 70 ILE A CA 1
ATOM 546 C C . ILE A 1 70 ? 6.606 4.484 -1.094 1.00 89.31 70 ILE A C 1
ATOM 548 O O . ILE A 1 70 ? 6.412 3.330 -0.724 1.00 89.31 70 ILE A O 1
ATOM 552 N N . GLU A 1 71 ? 6.997 5.451 -0.273 1.00 90.50 71 GLU A N 1
ATOM 553 C CA . GLU A 1 71 ? 7.292 5.220 1.139 1.00 90.50 71 GLU A CA 1
ATOM 554 C C . GLU A 1 71 ? 6.019 4.931 1.947 1.00 90.50 71 GLU A C 1
ATOM 556 O O . GLU A 1 71 ? 4.911 5.384 1.621 1.00 90.50 71 GLU A O 1
ATOM 561 N N . LYS A 1 72 ? 6.180 4.207 3.057 1.00 90.81 72 LYS A N 1
ATOM 562 C CA . LYS A 1 72 ? 5.111 4.032 4.041 1.00 90.81 72 LYS A CA 1
ATOM 563 C C . LYS A 1 72 ? 4.693 5.390 4.616 1.00 90.81 72 LYS A C 1
ATOM 565 O O . LYS A 1 72 ? 5.535 6.172 5.042 1.00 90.81 72 LYS A O 1
ATOM 570 N N . GLY A 1 73 ? 3.388 5.630 4.718 1.00 89.50 73 GLY A N 1
ATOM 571 C CA . GLY A 1 73 ? 2.849 6.882 5.247 1.00 89.50 73 GLY A CA 1
ATOM 572 C C . GLY A 1 73 ? 2.746 8.008 4.215 1.00 89.50 73 GLY A C 1
ATOM 573 O O . GLY A 1 73 ? 2.424 9.139 4.580 1.00 89.50 73 GLY A O 1
ATOM 574 N N . THR A 1 74 ? 2.976 7.712 2.933 1.00 89.31 74 THR A N 1
ATOM 575 C CA . THR A 1 74 ? 2.761 8.664 1.836 1.00 89.31 74 THR A CA 1
ATOM 576 C C . THR A 1 74 ? 1.280 9.028 1.749 1.00 89.31 74 THR A C 1
ATOM 578 O O . THR A 1 74 ? 0.429 8.141 1.733 1.00 89.31 74 THR A O 1
ATOM 581 N N . LYS A 1 75 ? 0.963 10.328 1.686 1.00 88.69 75 LYS A N 1
ATOM 582 C CA . LYS A 1 75 ? -0.419 10.831 1.572 1.00 88.69 75 LYS A CA 1
ATOM 583 C C . LYS A 1 75 ? -1.073 10.412 0.256 1.00 88.69 75 LYS A C 1
ATOM 585 O O . LYS A 1 75 ? -0.416 10.449 -0.777 1.00 88.69 75 LYS A O 1
ATOM 590 N N . ILE A 1 76 ? -2.363 10.087 0.291 1.00 84.69 7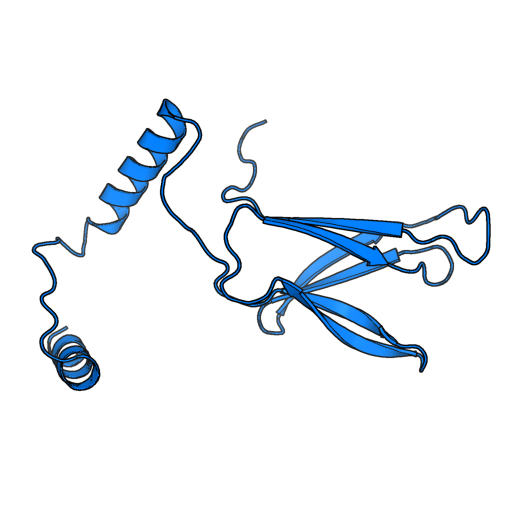6 ILE A N 1
ATOM 591 C CA . ILE A 1 76 ? -3.180 9.684 -0.865 1.00 84.69 76 ILE A CA 1
ATOM 592 C C . ILE A 1 76 ? -4.251 10.773 -1.117 1.00 84.69 76 ILE A C 1
ATOM 594 O O . ILE A 1 76 ? -4.780 11.312 -0.146 1.00 84.69 76 ILE A O 1
ATOM 598 N N . PRO A 1 77 ? -4.590 11.126 -2.378 1.00 79.56 77 PRO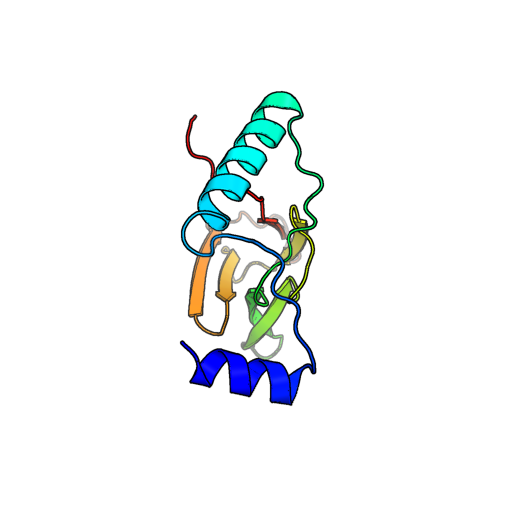 A N 1
ATOM 599 C CA . PRO A 1 77 ? -4.068 10.584 -3.633 1.00 79.56 77 PRO A CA 1
ATOM 600 C C . PRO A 1 77 ? -2.618 10.984 -3.897 1.00 79.56 77 PRO A C 1
ATOM 602 O O . PRO A 1 77 ? -2.173 12.074 -3.545 1.00 79.56 77 PRO A O 1
ATOM 605 N N . PHE A 1 78 ? -1.896 10.089 -4.564 1.00 79.62 78 PHE A N 1
ATOM 606 C CA . PHE A 1 78 ? -0.489 10.265 -4.896 1.00 79.62 78 PHE A CA 1
ATOM 607 C C . PHE A 1 78 ? -0.229 9.908 -6.356 1.00 79.62 78 PHE A C 1
ATOM 609 O O . PHE A 1 78 ? -0.778 8.939 -6.890 1.00 79.62 78 PHE A O 1
ATOM 616 N N . ARG A 1 79 ? 0.638 10.692 -6.995 1.00 81.19 79 ARG A N 1
ATOM 617 C CA . ARG A 1 79 ? 1.101 10.475 -8.363 1.00 81.19 79 ARG A CA 1
ATOM 618 C C . ARG A 1 79 ? 2.611 10.635 -8.385 1.00 81.19 79 ARG A C 1
ATOM 620 O O . ARG A 1 79 ? 3.112 11.668 -7.948 1.00 81.19 79 ARG A O 1
ATOM 627 N N . ASN A 1 80 ? 3.307 9.641 -8.921 1.00 78.75 80 ASN A N 1
ATOM 628 C CA . ASN A 1 80 ? 4.746 9.706 -9.126 1.00 78.75 80 ASN A CA 1
ATOM 629 C C . ASN A 1 80 ? 5.126 9.083 -10.462 1.00 78.75 80 ASN A C 1
ATOM 631 O O . ASN A 1 80 ? 4.445 8.192 -10.970 1.00 78.75 80 ASN A O 1
ATOM 635 N N . THR A 1 81 ? 6.223 9.567 -11.018 1.00 80.81 81 THR A N 1
ATOM 636 C CA . THR A 1 81 ? 6.798 9.090 -12.269 1.00 80.81 81 THR A CA 1
ATOM 637 C C . THR A 1 81 ? 8.236 8.704 -12.008 1.00 80.81 81 THR A C 1
ATOM 639 O O . THR A 1 81 ? 8.969 9.451 -11.361 1.00 80.81 81 THR A O 1
ATOM 642 N N . PHE A 1 82 ? 8.656 7.560 -12.527 1.00 76.81 82 PHE A N 1
ATOM 643 C CA . PHE A 1 82 ? 10.042 7.126 -12.430 1.00 76.81 82 PHE A CA 1
ATOM 644 C C . PHE A 1 82 ? 10.562 6.659 -13.791 1.00 76.81 82 PHE A C 1
ATOM 646 O O . PHE A 1 82 ? 9.807 6.078 -14.580 1.00 76.81 82 PHE A O 1
ATOM 653 N N . PRO A 1 83 ? 11.847 6.920 -14.082 1.00 75.69 83 PRO A N 1
ATOM 654 C CA . PRO A 1 83 ? 12.467 6.463 -15.310 1.00 75.69 83 PRO A CA 1
ATOM 655 C C . PRO A 1 83 ? 12.660 4.946 -15.274 1.00 75.69 83 PRO A C 1
ATOM 657 O O . PRO A 1 83 ? 13.099 4.381 -14.271 1.00 75.69 83 PRO A O 1
ATOM 660 N N . VAL A 1 84 ? 12.377 4.290 -16.393 1.00 77.69 84 VAL A N 1
ATOM 661 C CA . VAL A 1 84 ? 12.625 2.865 -16.609 1.00 77.69 84 VAL A CA 1
ATOM 662 C C . VAL A 1 84 ? 13.380 2.664 -17.916 1.00 77.69 84 VAL A C 1
ATOM 664 O O . VAL A 1 84 ? 13.121 3.324 -18.926 1.00 77.69 84 VAL A O 1
ATOM 667 N N . PHE A 1 85 ? 14.340 1.742 -17.884 1.00 72.94 85 PHE A N 1
ATOM 668 C CA . PHE A 1 85 ? 15.139 1.386 -19.048 1.00 72.94 85 PHE A CA 1
ATOM 669 C C . PHE A 1 85 ? 14.616 0.091 -19.678 1.00 72.94 85 PHE A C 1
ATOM 671 O O . PHE A 1 85 ? 14.376 -0.884 -18.963 1.00 72.94 85 PHE A O 1
ATOM 678 N N . PRO A 1 86 ? 14.471 0.045 -21.011 1.00 72.38 86 PRO A N 1
ATOM 679 C CA . PRO A 1 86 ? 14.049 -1.159 -21.707 1.00 72.38 86 PRO A CA 1
ATOM 680 C C . PRO A 1 86 ? 15.175 -2.196 -21.720 1.00 72.38 86 PRO A C 1
ATOM 682 O O . PRO A 1 86 ? 16.280 -1.938 -22.216 1.00 72.38 86 PRO A O 1
ATOM 685 N N . ILE A 1 87 ? 14.872 -3.409 -21.268 1.00 70.31 87 ILE A N 1
ATOM 686 C CA . ILE A 1 87 ? 15.747 -4.569 -21.426 1.00 70.31 87 ILE A CA 1
ATOM 687 C C . ILE A 1 87 ? 15.395 -5.209 -22.770 1.00 70.31 87 ILE A C 1
ATOM 689 O O . ILE A 1 87 ? 14.281 -5.681 -22.980 1.00 70.31 87 ILE A O 1
ATOM 693 N N . ARG A 1 88 ? 16.351 -5.226 -23.708 1.00 73.38 88 ARG A N 1
ATOM 694 C CA . ARG A 1 88 ? 16.108 -5.577 -25.124 1.00 73.38 88 ARG A CA 1
ATOM 695 C C . ARG A 1 88 ? 15.091 -4.623 -25.760 1.00 73.38 88 ARG A C 1
ATOM 697 O O . ARG A 1 88 ? 15.487 -3.498 -26.048 1.00 73.38 88 ARG A O 1
ATOM 704 N N . ASN A 1 89 ? 13.839 -5.044 -25.935 1.00 74.81 89 ASN A N 1
ATOM 705 C CA . ASN A 1 89 ? 12.746 -4.260 -26.521 1.00 74.81 89 ASN A CA 1
ATOM 706 C C . ASN A 1 89 ? 11.532 -4.164 -25.586 1.00 74.81 89 ASN A C 1
ATOM 708 O O . ASN A 1 89 ? 10.490 -3.674 -26.010 1.00 74.81 89 ASN A O 1
ATOM 712 N N . ASP A 1 90 ? 11.675 -4.606 -24.335 1.00 75.19 90 ASP A N 1
ATOM 713 C CA . ASP A 1 90 ? 10.569 -4.670 -23.390 1.00 75.19 90 ASP A CA 1
ATOM 714 C C . ASP A 1 90 ? 10.919 -3.896 -22.114 1.00 75.19 90 ASP A C 1
ATOM 716 O O . ASP A 1 90 ? 12.068 -3.873 -21.659 1.00 75.19 90 ASP A O 1
ATOM 720 N N . VAL A 1 91 ? 9.913 -3.274 -21.512 1.00 77.94 91 VAL A N 1
ATOM 721 C CA . VAL A 1 91 ? 9.965 -2.744 -20.149 1.00 77.94 91 VAL A CA 1
ATOM 722 C C . VAL A 1 91 ? 9.086 -3.638 -19.291 1.00 77.94 91 VAL A C 1
ATOM 724 O O . VAL A 1 91 ? 7.897 -3.790 -19.563 1.00 77.94 91 VAL A O 1
ATOM 727 N N . ILE A 1 92 ? 9.671 -4.222 -18.248 1.00 79.81 92 ILE A N 1
ATOM 728 C CA . ILE A 1 92 ? 8.963 -5.064 -17.284 1.00 79.81 92 ILE A CA 1
ATOM 729 C C . ILE A 1 92 ? 9.077 -4.398 -15.917 1.00 79.81 92 ILE A C 1
ATOM 731 O O . ILE A 1 92 ? 10.173 -4.267 -15.378 1.00 79.81 92 ILE A O 1
ATOM 735 N N . VAL A 1 93 ? 7.940 -3.996 -15.359 1.00 84.19 93 VAL A N 1
ATOM 736 C CA . VAL A 1 93 ? 7.828 -3.392 -14.029 1.00 84.19 93 VAL A CA 1
ATOM 737 C C . VAL A 1 93 ? 7.066 -4.358 -13.135 1.00 84.19 93 VAL A C 1
ATOM 739 O O . VAL A 1 93 ? 5.869 -4.572 -13.317 1.00 84.19 93 VAL A O 1
ATOM 742 N N . GLU A 1 94 ? 7.747 -4.953 -12.160 1.00 89.31 94 GLU A N 1
ATOM 743 C CA . GLU A 1 94 ? 7.096 -5.752 -11.119 1.00 89.31 94 GLU A CA 1
ATOM 744 C C . GLU A 1 94 ? 6.974 -4.920 -9.843 1.00 89.31 94 GLU A C 1
ATOM 746 O O . GLU A 1 94 ? 7.975 -4.390 -9.361 1.00 89.31 94 GLU A O 1
ATOM 751 N N . LEU A 1 95 ? 5.770 -4.846 -9.281 1.00 90.50 95 LEU A N 1
ATOM 752 C CA . LEU A 1 95 ? 5.490 -4.118 -8.047 1.00 90.50 95 LEU A CA 1
ATOM 753 C C . LEU A 1 95 ? 5.285 -5.072 -6.875 1.00 90.50 95 LEU A C 1
ATOM 755 O O . LEU A 1 95 ? 4.681 -6.143 -7.016 1.00 90.50 95 LEU A O 1
ATOM 759 N N . TYR A 1 96 ? 5.744 -4.647 -5.706 1.00 92.06 96 TYR A N 1
ATOM 760 C CA . TYR A 1 96 ? 5.705 -5.402 -4.466 1.00 92.06 96 TYR A CA 1
ATOM 761 C C . TYR A 1 96 ? 5.222 -4.532 -3.306 1.00 92.06 96 TYR A C 1
ATOM 763 O O . TYR A 1 96 ? 5.531 -3.350 -3.236 1.00 92.06 96 TYR A O 1
ATOM 771 N N . GLU A 1 97 ? 4.491 -5.144 -2.381 1.00 91.44 97 GLU A N 1
ATOM 772 C CA . GLU A 1 97 ? 4.096 -4.563 -1.098 1.00 91.44 97 GLU A CA 1
ATOM 773 C C . GLU A 1 97 ? 4.358 -5.620 -0.017 1.00 91.44 97 GLU A C 1
ATOM 775 O O . GLU A 1 97 ? 3.911 -6.763 -0.146 1.00 91.44 97 GLU A O 1
ATOM 780 N N . ASN A 1 98 ? 5.123 -5.293 1.032 1.00 88.31 98 ASN A N 1
ATOM 781 C CA . ASN A 1 98 ? 5.518 -6.252 2.080 1.00 88.31 98 ASN A CA 1
ATOM 782 C C . ASN A 1 98 ? 6.072 -7.583 1.523 1.00 88.31 98 ASN A C 1
ATOM 784 O O . ASN A 1 98 ? 5.669 -8.669 1.947 1.00 88.31 98 ASN A O 1
ATOM 788 N N . LYS A 1 99 ? 6.995 -7.516 0.550 1.00 86.31 99 LYS A N 1
ATOM 789 C CA . LYS A 1 99 ? 7.594 -8.682 -0.142 1.00 86.31 99 LYS A CA 1
ATOM 790 C C . LYS A 1 99 ? 6.608 -9.539 -0.948 1.00 86.31 99 LYS A C 1
ATOM 792 O O . LYS A 1 99 ? 7.005 -10.557 -1.519 1.00 86.31 99 LYS A O 1
ATOM 797 N N . LYS A 1 100 ? 5.335 -9.149 -1.041 1.00 90.12 100 LYS A N 1
ATOM 798 C CA . LYS A 1 100 ? 4.327 -9.811 -1.868 1.00 90.12 100 LYS A CA 1
ATOM 799 C C . LYS A 1 100 ? 4.207 -9.072 -3.193 1.00 90.12 100 LYS A C 1
ATOM 801 O O . LYS A 1 100 ? 4.013 -7.864 -3.211 1.00 90.12 100 LYS A O 1
ATOM 806 N N . LYS A 1 101 ? 4.294 -9.800 -4.307 1.00 91.44 101 LYS A N 1
ATOM 807 C CA . LYS A 1 101 ? 4.056 -9.234 -5.640 1.00 91.44 101 LYS A CA 1
ATOM 808 C C . LYS A 1 101 ? 2.594 -8.791 -5.746 1.00 91.44 101 LYS A C 1
ATOM 810 O O . LYS A 1 101 ? 1.699 -9.614 -5.550 1.00 91.44 101 LYS A O 1
ATOM 815 N N . ILE A 1 102 ? 2.371 -7.516 -6.051 1.00 90.44 102 ILE A N 1
ATOM 816 C CA . ILE A 1 102 ? 1.034 -6.923 -6.208 1.00 90.44 102 ILE A CA 1
ATOM 817 C C . ILE A 1 102 ? 0.652 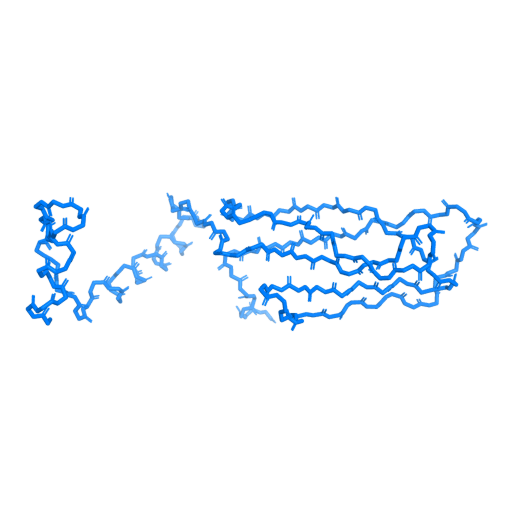-6.721 -7.677 1.00 90.44 102 ILE A C 1
ATOM 819 O O . ILE A 1 102 ? -0.532 -6.673 -7.993 1.00 90.44 102 ILE A O 1
ATOM 823 N N . GLY A 1 103 ? 1.631 -6.654 -8.585 1.00 86.81 103 GLY A N 1
ATOM 824 C CA . GLY A 1 103 ? 1.360 -6.485 -10.010 1.00 86.81 103 GLY A CA 1
ATOM 825 C C . GLY A 1 103 ? 2.597 -6.618 -10.888 1.00 86.81 103 GLY A C 1
ATOM 826 O O . GLY A 1 103 ? 3.729 -6.528 -10.412 1.00 86.81 103 GLY A O 1
ATOM 827 N N . VAL A 1 104 ? 2.359 -6.846 -12.179 1.00 87.81 104 VAL A N 1
ATOM 828 C CA . VAL A 1 104 ? 3.376 -6.815 -13.233 1.00 87.81 104 VAL A CA 1
ATOM 829 C C . VAL A 1 104 ? 2.806 -6.038 -14.409 1.00 87.81 104 VAL A C 1
ATOM 831 O O . VAL A 1 104 ? 1.708 -6.340 -14.872 1.00 87.81 104 VAL A O 1
ATOM 834 N N . PHE A 1 105 ? 3.564 -5.062 -14.888 1.00 83.62 105 PHE A N 1
ATOM 835 C CA . PHE A 1 105 ? 3.244 -4.264 -16.060 1.00 83.62 105 PHE A CA 1
ATOM 836 C C . PHE A 1 105 ? 4.328 -4.498 -17.102 1.00 83.62 105 PHE A C 1
ATOM 838 O O . PHE A 1 105 ? 5.517 -4.405 -16.797 1.00 83.62 105 PHE A O 1
ATOM 845 N N . VAL A 1 106 ? 3.911 -4.837 -18.318 1.00 82.88 106 VAL A N 1
ATOM 846 C CA . VAL A 1 106 ? 4.815 -5.116 -19.433 1.00 82.88 106 VAL A CA 1
ATOM 847 C C . VAL A 1 106 ? 4.454 -4.188 -20.578 1.00 82.88 106 VAL A C 1
ATOM 849 O O . VAL A 1 106 ? 3.297 -4.137 -20.989 1.00 82.88 106 VAL A O 1
ATOM 852 N N . ILE A 1 107 ? 5.449 -3.461 -21.075 1.00 80.00 107 ILE A N 1
ATOM 853 C CA . ILE A 1 107 ? 5.386 -2.751 -22.350 1.00 80.00 107 ILE A CA 1
ATOM 854 C C . ILE A 1 107 ? 6.317 -3.512 -23.283 1.00 80.00 107 ILE A C 1
ATOM 856 O O . ILE A 1 107 ? 7.525 -3.533 -23.050 1.00 80.00 107 ILE A O 1
ATOM 860 N N . ASP A 1 108 ? 5.756 -4.167 -24.291 1.00 80.56 108 ASP A N 1
ATOM 861 C CA . ASP A 1 108 ? 6.490 -4.977 -25.256 1.00 80.56 108 ASP A CA 1
ATOM 862 C C . ASP A 1 108 ? 6.692 -4.239 -26.587 1.00 80.56 108 ASP A C 1
ATOM 864 O O . ASP A 1 108 ? 6.057 -3.222 -26.874 1.00 80.56 108 ASP A O 1
ATOM 868 N N . ASN A 1 109 ? 7.596 -4.764 -27.418 1.00 75.88 109 ASN A N 1
ATOM 869 C CA . ASN A 1 109 ? 7.812 -4.295 -28.794 1.00 75.88 109 ASN A CA 1
ATOM 870 C C . ASN A 1 109 ? 8.139 -2.796 -28.912 1.00 75.88 109 ASN A C 1
ATOM 872 O O . ASN A 1 109 ? 7.748 -2.128 -29.876 1.00 75.88 109 ASN A O 1
ATOM 876 N N . ILE A 1 110 ? 8.902 -2.265 -27.959 1.00 76.06 110 ILE A N 1
ATOM 877 C CA . ILE A 1 110 ? 9.373 -0.886 -28.002 1.00 76.06 110 ILE A CA 1
ATOM 878 C C . ILE A 1 110 ? 10.279 -0.715 -29.226 1.00 76.06 110 ILE A C 1
ATOM 880 O O . ILE A 1 110 ? 11.393 -1.244 -29.287 1.00 76.06 110 ILE A O 1
ATOM 884 N N . GLN A 1 111 ? 9.801 0.048 -30.212 1.00 71.19 111 GLN A N 1
ATOM 885 C CA . GLN A 1 111 ? 10.600 0.453 -31.365 1.00 71.19 111 GLN A CA 1
ATOM 886 C C . GLN A 1 111 ? 11.632 1.489 -30.920 1.00 71.19 111 GLN A C 1
ATOM 888 O O . GLN A 1 111 ? 11.364 2.689 -30.942 1.00 71.19 111 GLN A O 1
ATOM 893 N N . LYS A 1 112 ? 12.814 1.020 -30.511 1.00 63.66 112 LYS A N 1
ATOM 894 C CA . LYS A 1 112 ? 13.936 1.897 -30.163 1.00 63.66 112 LYS A CA 1
ATOM 895 C C . LYS A 1 112 ? 14.329 2.732 -31.378 1.00 63.66 112 LYS A C 1
ATOM 897 O O . LYS A 1 112 ? 14.811 2.177 -32.366 1.00 63.66 112 LYS A O 1
ATOM 902 N N . LYS A 1 113 ? 14.172 4.058 -31.312 1.00 62.41 113 LYS A N 1
ATOM 903 C CA . LYS A 1 113 ? 14.761 4.948 -32.333 1.00 62.41 113 LYS A CA 1
ATOM 904 C C . LYS A 1 113 ? 16.235 5.215 -32.043 1.00 62.41 113 LYS A C 1
ATOM 906 O O . LYS A 1 113 ? 16.994 5.478 -32.972 1.00 62.41 113 LYS A O 1
ATOM 911 N N . THR A 1 114 ? 16.655 5.111 -30.778 1.00 58.00 114 THR A N 1
ATOM 912 C CA . THR A 1 114 ? 18.061 5.205 -30.351 1.00 58.00 114 THR A CA 1
ATOM 913 C C . THR A 1 114 ? 18.358 4.277 -29.163 1.00 58.00 114 THR A C 1
ATOM 915 O O . THR A 1 114 ? 17.452 3.819 -28.472 1.00 58.00 114 THR A O 1
ATOM 918 N N . ASN A 1 115 ? 19.641 3.994 -28.903 1.00 57.09 115 ASN A N 1
ATOM 919 C CA . ASN A 1 115 ? 20.070 3.070 -27.839 1.00 57.09 115 ASN A CA 1
ATOM 920 C C . ASN A 1 115 ? 19.845 3.589 -26.400 1.00 57.09 115 ASN A C 1
ATOM 922 O O . ASN A 1 115 ? 19.977 2.800 -25.469 1.00 57.09 115 ASN A O 1
ATOM 926 N N . ASN A 1 116 ? 19.482 4.867 -26.216 1.00 58.78 116 ASN A N 1
ATOM 927 C CA . ASN A 1 116 ? 19.410 5.542 -24.909 1.00 58.78 116 ASN A CA 1
ATOM 928 C C . ASN A 1 116 ? 18.014 6.114 -24.584 1.00 58.78 116 ASN A C 1
ATOM 930 O O . ASN A 1 116 ? 17.905 7.069 -23.817 1.00 58.78 116 ASN A O 1
ATOM 934 N N . GLU A 1 117 ? 16.942 5.586 -25.179 1.00 63.84 117 GLU A N 1
ATOM 935 C CA . GLU A 1 117 ? 15.587 6.068 -24.881 1.00 63.84 117 GLU A CA 1
ATOM 936 C C . GLU A 1 117 ? 15.153 5.669 -23.464 1.00 63.84 117 GLU A C 1
ATOM 938 O O . GLU A 1 117 ? 15.096 4.488 -23.113 1.00 63.84 117 GLU A O 1
ATOM 943 N N . LEU A 1 118 ? 14.862 6.693 -22.661 1.00 65.31 118 LEU A N 1
ATOM 944 C CA . LEU A 1 118 ? 14.259 6.602 -21.337 1.00 65.31 118 LEU A CA 1
ATOM 945 C C . LEU A 1 118 ? 12.737 6.571 -21.479 1.00 65.31 118 LEU A C 1
ATOM 947 O O . LEU A 1 118 ? 12.166 7.403 -22.185 1.00 65.31 118 LEU A O 1
ATOM 951 N N . PHE A 1 119 ? 12.089 5.646 -20.777 1.00 67.06 119 PHE A N 1
ATOM 952 C CA . PHE A 1 119 ? 10.635 5.613 -20.647 1.00 67.06 119 PHE A CA 1
ATOM 953 C C . PHE A 1 119 ? 10.265 6.102 -19.254 1.00 67.06 119 PHE A C 1
ATOM 955 O O . PHE A 1 119 ? 10.939 5.776 -18.280 1.00 67.06 119 PHE A O 1
ATOM 962 N N . GLU A 1 120 ? 9.194 6.877 -19.147 1.00 65.00 120 GLU A N 1
ATOM 963 C CA . GLU A 1 120 ? 8.624 7.243 -17.854 1.00 65.00 120 GLU A CA 1
ATOM 964 C C . GLU A 1 120 ? 7.467 6.300 -17.548 1.00 65.00 120 GLU A C 1
ATOM 966 O O . GLU A 1 120 ? 6.517 6.183 -18.324 1.00 65.00 120 GLU A O 1
ATOM 971 N N . CYS A 1 121 ? 7.553 5.612 -16.413 1.00 68.56 121 CYS A N 1
ATOM 972 C CA . CYS A 1 121 ? 6.437 4.860 -15.869 1.00 68.56 121 CYS A CA 1
ATOM 973 C C . CYS A 1 121 ? 5.740 5.726 -14.822 1.00 68.56 121 CYS A C 1
ATOM 975 O O . CYS A 1 121 ? 6.361 6.171 -13.855 1.00 68.56 121 CYS A O 1
ATOM 977 N N . GLU A 1 122 ? 4.445 5.959 -15.009 1.00 70.62 122 GLU A N 1
ATOM 978 C CA . GLU A 1 122 ? 3.613 6.648 -14.032 1.00 70.62 122 GLU A CA 1
ATOM 979 C C . GLU A 1 122 ? 2.931 5.633 -13.116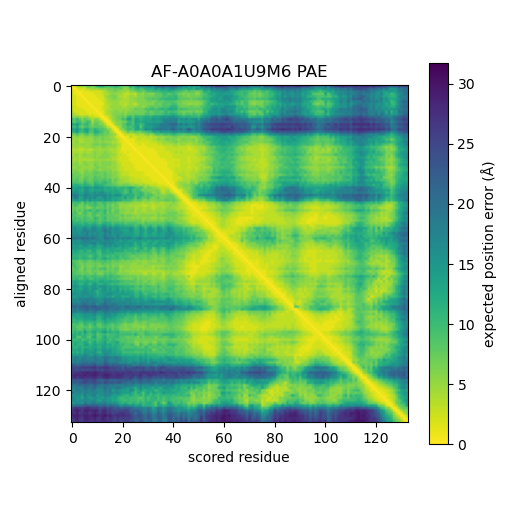 1.00 70.62 122 GLU A C 1
ATOM 981 O O . GLU A 1 122 ? 2.248 4.719 -13.581 1.00 70.62 122 GLU A O 1
ATOM 986 N N . VAL A 1 123 ? 3.059 5.833 -11.807 1.00 67.19 123 VAL A N 1
ATOM 987 C CA . VAL A 1 123 ? 2.255 5.133 -10.806 1.00 67.19 123 VAL A CA 1
ATOM 988 C C . VAL A 1 123 ? 1.320 6.129 -10.137 1.00 67.19 123 VAL A C 1
ATOM 990 O O . VAL A 1 123 ? 1.731 7.170 -9.619 1.00 67.19 123 VAL A O 1
ATOM 993 N N . LYS A 1 124 ? 0.032 5.781 -10.146 1.00 70.56 124 LYS A N 1
ATOM 994 C CA . LYS A 1 124 ? -1.042 6.572 -9.556 1.00 70.56 124 LYS A CA 1
ATOM 995 C C . LYS A 1 124 ? -1.787 5.740 -8.521 1.00 70.56 124 LYS A C 1
ATOM 997 O O . LYS A 1 124 ? -2.371 4.712 -8.859 1.00 70.56 124 LYS A O 1
ATOM 1002 N N . ILE A 1 125 ? -1.797 6.217 -7.278 1.00 67.50 125 ILE A N 1
ATOM 1003 C CA . ILE A 1 125 ? -2.632 5.675 -6.205 1.00 67.50 125 ILE A CA 1
ATOM 1004 C C . ILE A 1 125 ? -3.765 6.657 -5.958 1.00 67.50 125 ILE A C 1
ATOM 1006 O O . ILE A 1 125 ? -3.542 7.822 -5.628 1.00 67.50 125 ILE A O 1
ATOM 1010 N N . ASN A 1 126 ? -4.988 6.164 -6.109 1.00 69.94 126 ASN A N 1
ATOM 1011 C CA . ASN A 1 126 ? -6.197 6.906 -5.791 1.00 69.94 126 ASN A CA 1
ATOM 1012 C C . ASN A 1 126 ? -6.827 6.335 -4.524 1.00 69.94 126 ASN A C 1
ATOM 1014 O O . ASN A 1 126 ? -6.649 5.159 -4.217 1.00 69.94 126 ASN A O 1
ATOM 1018 N N . THR A 1 127 ? -7.635 7.152 -3.860 1.00 56.88 127 THR A N 1
ATOM 1019 C CA . THR A 1 127 ? -8.502 6.730 -2.753 1.00 56.88 127 THR A CA 1
ATOM 1020 C C . THR A 1 127 ? -9.600 5.746 -3.198 1.00 56.88 127 THR A C 1
ATOM 1022 O O . THR A 1 127 ? -10.165 5.048 -2.366 1.00 56.88 127 THR A O 1
ATOM 1025 N N . PHE A 1 128 ? -9.864 5.605 -4.511 1.00 56.12 128 PHE A N 1
ATOM 1026 C CA . PHE A 1 128 ? -10.833 4.647 -5.065 1.00 56.12 128 PHE A CA 1
ATOM 1027 C C . PHE A 1 128 ? -10.324 3.861 -6.282 1.00 56.12 128 PHE A C 1
ATOM 1029 O O . PHE A 1 128 ? -9.738 4.414 -7.217 1.00 56.12 128 PHE A O 1
ATOM 1036 N N . TRP A 1 129 ? -10.644 2.562 -6.296 1.00 42.00 129 TRP A N 1
ATOM 1037 C CA . TRP A 1 129 ? -10.744 1.756 -7.514 1.00 42.00 129 TRP A CA 1
ATOM 1038 C C . TRP A 1 129 ? -11.971 2.219 -8.305 1.00 42.00 129 TRP A C 1
ATOM 1040 O O . TRP A 1 129 ? -13.053 2.364 -7.739 1.00 42.00 129 TRP A O 1
ATOM 1050 N N . TYR A 1 130 ? -11.806 2.439 -9.610 1.00 34.38 130 TYR A N 1
ATOM 1051 C CA . TYR A 1 130 ? -12.907 2.674 -10.543 1.00 34.38 130 TYR A CA 1
ATOM 1052 C C . TYR A 1 130 ? -13.876 1.479 -10.517 1.00 34.38 130 TYR A C 1
ATOM 1054 O O . TYR A 1 130 ? -13.703 0.513 -11.254 1.00 34.38 130 TYR A O 1
ATOM 1062 N N . PHE A 1 131 ? -14.910 1.543 -9.684 1.00 34.53 131 PHE A N 1
ATOM 1063 C CA . PHE A 1 131 ? -16.181 0.906 -9.989 1.00 34.53 131 PHE A CA 1
ATOM 1064 C C . PHE A 1 131 ? -17.054 1.979 -10.636 1.00 34.53 131 PHE A C 1
ATOM 1066 O O . PHE A 1 131 ? -17.192 3.069 -10.084 1.00 34.53 131 PHE A O 1
ATOM 1073 N N . TRP A 1 132 ? -17.632 1.641 -11.789 1.00 36.28 132 TRP A N 1
ATOM 1074 C CA . TRP A 1 132 ? -18.539 2.447 -12.616 1.00 36.28 132 TRP A CA 1
ATOM 1075 C C . TRP A 1 132 ? -17.872 3.415 -13.601 1.00 36.28 132 TRP A C 1
ATOM 1077 O O . TRP A 1 132 ? -17.843 4.629 -13.401 1.00 36.28 132 TRP A O 1
ATOM 1087 N N . ARG A 1 133 ? -17.436 2.863 -14.737 1.00 31.47 133 ARG A N 1
ATOM 1088 C CA . ARG A 1 133 ? -17.788 3.391 -16.061 1.00 31.47 133 ARG A CA 1
ATOM 1089 C C . ARG A 1 133 ? -17.842 2.272 -17.088 1.00 31.47 133 ARG A C 1
ATOM 1091 O O . ARG A 1 133 ? -16.942 1.409 -17.039 1.00 31.47 133 ARG A O 1
#

Radius of gyration: 21.72 Å; Cα contacts (8 Å, |Δi|>4): 164; chains: 1; bounding box: 48×28×63 Å

Nearest PDB structures (foldseek):
  3d2e-assembly2_C  TM=6.506E-01  e=3.649E-03  Saccharomyces cerevisiae
  2qxl-assembly1_B  TM=5.150E-01  e=7.619E-03  Saccharomyces cerevisiae
  3c7n-assembly1_A  TM=6.014E-01  e=3.936E-02  Saccharomyces cerevisiae
  2otp-assembly1_B  TM=3.812E-01  e=4.581E+00  Homo sapiens

Sequence (133 aa):
MPYVQTLLEKEYGNIVLKDYDCNVVVAEKAALYCRNMALYGETNENEITCNEIEMSGVDDTNKKVMVPIIEKGTKIPFRNTFPVFPIRNDVIVELYENKKKIGVFVIDNIQKKTNNELFECEVKINTFWYFWR